Protein AF-K1RSG9-F1 (afdb_monomer)

Nearest PDB structures (foldseek):
  2gn1-assembly1_A  TM=9.664E-01  e=5.719E-05  Salmonella enterica subsp. enterica serovar Typhimurium
  5cvc-assembly1_A  TM=9.409E-01  e=5.074E-04  Zea mays
  6slh-assembly2_BBB  TM=8.189E-01  e=1.824E-04  Homo sapiens
  6lut-assembly1_A  TM=8.582E-01  e=3.148E-04  Dictyostelium discoideum
  3hmk-assembly1_A  TM=7.812E-01  e=5.074E-04  Rattus norvegicus

Organism: NCBI:txid408170

Solvent-accessible surface area (backbone atoms only — not comparable to full-atom values): 5619 Å² total; per-residue (Å²): 135,92,69,92,46,76,45,55,34,23,61,78,54,61,65,70,60,56,54,51,44,42,73,75,68,34,46,74,44,72,27,78,67,42,66,67,51,11,49,52,51,43,56,48,47,23,73,76,69,69,50,85,78,78,59,97,22,90,33,75,68,50,28,57,59,54,49,48,58,58,55,52,45,48,70,77,43,72,84,68,89,80,84,90,75,90,75,80,89,71,72

Radius of gyration: 16.39 Å; Cα contacts (8 Å, |Δi|>4): 87; chains: 1; bounding box: 36×28×43 Å

Mean predicted aligned error: 2.76 Å

Sequence (91 aa):
MGIKSVVCMPDGAPLMKVESTKRLGAQVELVKGTYDDAHDRAVELQKETGMTFIHPYDDELVIAGQGTIGLEILDQLPDVEAVVVPVGGGG

Secondary structure (DSSP, 8-state):
-----EEEEETTS-HHHHHHHHHTTPEEEEESS-HHHHHHHHHHHHHHH-PPP--SSSSHHHHHHHHHHHHHHHHH-TT--------SS--

Foldseek 3Di:
DPDAAEQFDEQPPDPVVVVVCVVVVYHYDYAHDHPVRSVVVLVVCCVVPVDDDDDCDPDPVNVVVVCVVVVVCCVVPVPDPDDDDDDDPND

pLDDT: mean 97.32, std 1.95, range [85.19, 98.62]

Structure (mmCIF, N/CA/C/O backbone):
data_A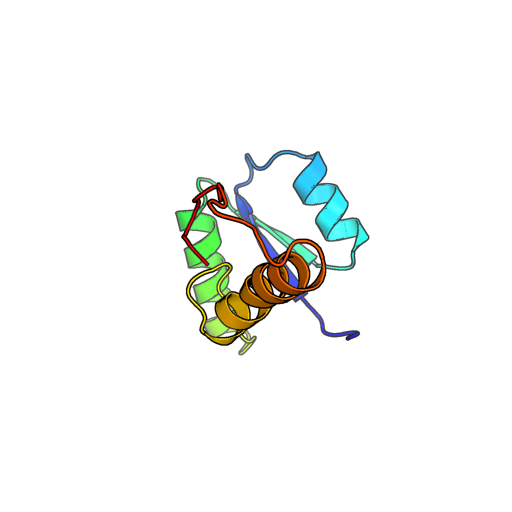F-K1RSG9-F1
#
_entry.id   AF-K1RSG9-F1
#
loop_
_atom_site.group_PDB
_atom_site.id
_atom_site.type_symbol
_atom_site.label_atom_id
_atom_site.label_alt_id
_atom_site.label_comp_id
_atom_site.label_asym_id
_atom_site.label_entity_id
_atom_site.label_seq_id
_atom_site.pdbx_PDB_ins_code
_atom_site.Cartn_x
_atom_site.Cartn_y
_atom_site.Cartn_z
_atom_site.occupancy
_atom_site.B_iso_or_equiv
_atom_site.auth_seq_id
_atom_site.auth_comp_id
_atom_site.auth_asym_id
_atom_site.auth_atom_id
_atom_site.pdbx_PDB_model_num
ATOM 1 N N . MET A 1 1 ? -14.665 -4.531 -5.633 1.00 85.19 1 MET A N 1
ATOM 2 C CA . MET A 1 1 ? -15.224 -5.763 -5.026 1.00 85.19 1 MET A CA 1
ATOM 3 C C . MET A 1 1 ? -16.376 -5.509 -4.044 1.00 85.19 1 MET A C 1
ATOM 5 O O . MET A 1 1 ? -17.013 -6.474 -3.659 1.00 85.19 1 MET A O 1
ATOM 9 N N . GLY A 1 2 ? -16.673 -4.263 -3.630 1.00 92.06 2 GLY A N 1
ATOM 10 C CA . GLY A 1 2 ? -17.772 -3.997 -2.679 1.00 92.06 2 GLY A CA 1
ATOM 11 C C . GLY A 1 2 ? -17.520 -4.523 -1.259 1.00 92.06 2 GLY A C 1
ATOM 12 O O . GLY A 1 2 ? -18.453 -4.641 -0.473 1.00 92.06 2 GLY A O 1
ATOM 13 N N . ILE A 1 3 ? -16.266 -4.858 -0.942 1.00 96.44 3 ILE A N 1
ATOM 14 C CA . ILE A 1 3 ? -15.845 -5.372 0.362 1.00 96.44 3 ILE A CA 1
ATOM 15 C C . ILE A 1 3 ? -15.599 -4.182 1.288 1.00 96.44 3 ILE A C 1
ATOM 17 O O . ILE A 1 3 ? -14.940 -3.218 0.896 1.00 96.44 3 ILE A O 1
ATOM 21 N N . LYS A 1 4 ? -16.110 -4.260 2.519 1.00 96.50 4 LYS A N 1
ATOM 22 C CA . LYS A 1 4 ? -15.814 -3.276 3.563 1.00 96.50 4 LYS A CA 1
ATOM 23 C C . LYS A 1 4 ? -14.316 -3.303 3.881 1.00 96.50 4 LYS A C 1
ATOM 25 O O . LYS A 1 4 ? -13.799 -4.344 4.274 1.00 96.50 4 LYS A O 1
ATOM 30 N N . SER A 1 5 ? -13.653 -2.155 3.778 1.00 97.81 5 SER A N 1
ATOM 31 C CA . SER A 1 5 ? -12.237 -1.989 4.113 1.00 97.81 5 SER A CA 1
ATOM 32 C C . SER A 1 5 ? -12.039 -0.917 5.182 1.00 97.81 5 SER A C 1
ATOM 34 O O . SER A 1 5 ? -12.720 0.113 5.188 1.00 97.81 5 SER A O 1
ATOM 36 N N . VAL A 1 6 ? -11.096 -1.176 6.086 1.00 98.31 6 VAL A N 1
ATOM 37 C CA . VAL A 1 6 ? -10.598 -0.209 7.068 1.00 98.31 6 VAL A CA 1
ATOM 38 C C . VAL A 1 6 ? -9.112 -0.007 6.794 1.00 98.31 6 VAL A C 1
ATOM 40 O O . VAL A 1 6 ? -8.391 -0.982 6.599 1.00 98.31 6 VAL A O 1
ATOM 43 N N . VAL A 1 7 ? -8.668 1.246 6.739 1.00 98.31 7 VAL A N 1
ATOM 44 C CA . VAL A 1 7 ? -7.270 1.611 6.503 1.00 98.31 7 VAL A CA 1
ATOM 45 C C . VAL A 1 7 ? -6.778 2.427 7.688 1.00 98.31 7 VAL A C 1
ATOM 47 O O . VAL A 1 7 ? -7.206 3.568 7.885 1.00 98.31 7 VAL A O 1
ATOM 50 N N . CYS A 1 8 ? -5.883 1.833 8.472 1.00 98.38 8 CYS A N 1
ATOM 51 C CA . CYS A 1 8 ? -5.193 2.510 9.561 1.00 98.38 8 CYS A CA 1
ATOM 52 C C . CYS A 1 8 ? -4.064 3.371 8.982 1.00 98.38 8 CYS A C 1
ATOM 54 O O . CYS A 1 8 ? -3.258 2.899 8.181 1.00 98.38 8 CYS A O 1
ATOM 56 N N . MET A 1 9 ? -4.015 4.647 9.357 1.00 98.25 9 MET A N 1
ATOM 57 C CA . MET A 1 9 ? -2.969 5.580 8.928 1.00 98.25 9 MET A CA 1
ATOM 58 C C . MET A 1 9 ? -2.454 6.377 10.125 1.00 98.25 9 MET A C 1
ATOM 60 O O . MET A 1 9 ? -3.264 6.711 10.990 1.00 98.25 9 MET A O 1
ATOM 64 N N . PRO A 1 10 ? -1.164 6.755 10.167 1.00 98.12 10 PRO A N 1
ATOM 65 C CA . PRO A 1 10 ? -0.692 7.699 11.171 1.00 98.12 10 PRO A CA 1
ATOM 66 C C . PRO A 1 10 ? -1.436 9.036 11.049 1.00 98.12 10 PRO A C 1
ATOM 68 O O . PRO A 1 10 ? -1.757 9.485 9.946 1.00 98.12 10 PRO A O 1
ATOM 71 N N . ASP A 1 11 ? -1.688 9.705 12.168 1.00 97.31 11 ASP A N 1
ATOM 72 C CA . ASP A 1 11 ? -2.381 10.997 12.235 1.00 97.31 11 ASP A CA 1
ATOM 73 C C . ASP A 1 11 ? -1.607 12.136 11.551 1.00 97.31 11 ASP A C 1
ATOM 75 O O . ASP A 1 11 ? -2.209 13.104 11.087 1.00 97.31 11 ASP A O 1
ATOM 79 N N . GLY A 1 12 ? -0.289 11.980 11.403 1.00 96.94 12 GLY A N 1
ATOM 80 C CA . GLY A 1 12 ? 0.573 12.832 10.584 1.00 96.94 12 GLY A CA 1
ATOM 81 C C . GLY A 1 12 ? 0.572 12.520 9.079 1.00 96.94 12 GLY A C 1
ATOM 82 O O . GLY A 1 12 ? 1.330 13.145 8.333 1.00 96.94 12 GLY A O 1
ATOM 83 N N . ALA A 1 13 ? -0.224 11.556 8.596 1.00 96.75 13 ALA A N 1
ATOM 84 C CA . ALA A 1 13 ? -0.276 11.221 7.174 1.00 96.75 13 ALA A CA 1
ATOM 85 C C . ALA A 1 13 ? -0.720 12.432 6.323 1.00 96.75 13 ALA A C 1
ATOM 87 O O . ALA A 1 13 ? -1.638 13.160 6.710 1.00 96.75 13 ALA A O 1
ATOM 88 N N . PRO A 1 14 ? -0.136 12.644 5.124 1.00 97.81 14 PRO A N 1
ATOM 89 C CA . PRO A 1 14 ? -0.551 13.733 4.245 1.00 97.81 14 PRO A CA 1
ATOM 90 C C . PRO A 1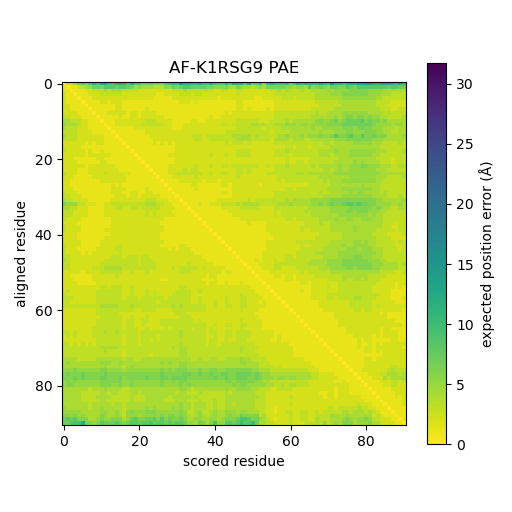 14 ? -2.064 13.719 3.987 1.00 97.81 14 PRO A C 1
ATOM 92 O O . PRO A 1 14 ? -2.598 12.714 3.513 1.00 97.81 14 PRO A O 1
ATOM 95 N N . LEU A 1 15 ? -2.742 14.851 4.224 1.00 97.00 15 LEU A N 1
ATOM 96 C CA . LEU A 1 15 ? -4.206 14.985 4.096 1.00 97.00 15 LEU A CA 1
ATOM 97 C C . LEU A 1 15 ? -4.744 14.456 2.762 1.00 97.00 15 LEU A C 1
ATOM 99 O O . LEU A 1 15 ? -5.778 13.797 2.710 1.00 97.00 15 LEU A O 1
ATOM 103 N N . MET A 1 16 ? -4.007 14.687 1.677 1.00 97.81 16 MET A N 1
ATOM 104 C CA . MET A 1 16 ? -4.363 14.188 0.352 1.00 97.81 16 MET A CA 1
ATOM 105 C C . MET A 1 16 ? -4.479 12.653 0.297 1.00 97.81 16 MET A C 1
ATOM 107 O O . MET A 1 16 ? -5.366 12.149 -0.393 1.00 97.81 16 MET A O 1
ATOM 111 N N . LYS A 1 17 ? -3.636 11.901 1.022 1.00 96.31 17 LYS A N 1
ATOM 112 C CA . LYS A 1 17 ? -3.713 10.429 1.093 1.00 96.31 17 LYS A CA 1
ATOM 113 C C . LYS A 1 17 ? -4.952 9.976 1.869 1.00 96.31 17 LYS A C 1
ATOM 115 O O . LYS A 1 17 ? -5.665 9.084 1.409 1.00 96.31 17 LYS A O 1
ATOM 120 N N . VAL A 1 18 ? -5.243 10.642 2.987 1.00 98.06 18 VAL A N 1
ATOM 121 C CA . VAL A 1 18 ? -6.423 10.377 3.825 1.00 98.06 18 VAL A CA 1
ATOM 122 C C . VAL A 1 18 ? -7.710 10.598 3.027 1.00 98.06 18 VAL A C 1
ATOM 124 O O . VAL A 1 18 ? -8.535 9.694 2.904 1.00 98.06 18 VAL A O 1
ATOM 127 N N . GLU A 1 19 ? -7.860 11.772 2.414 1.00 98.12 19 GLU A N 1
ATOM 128 C CA . GLU A 1 19 ? -9.074 12.134 1.674 1.00 98.12 19 GLU A CA 1
ATOM 129 C C . GLU A 1 19 ? -9.256 11.306 0.398 1.00 98.12 19 GLU A C 1
ATOM 131 O O . GLU A 1 19 ? -10.378 10.946 0.040 1.00 98.12 19 GLU A O 1
ATOM 136 N N . SER A 1 20 ? -8.163 10.937 -0.274 1.00 98.00 20 SER A N 1
ATOM 137 C CA . SER A 1 20 ? -8.242 10.043 -1.434 1.00 98.00 20 SER A CA 1
ATOM 138 C C . SER A 1 20 ? -8.702 8.642 -1.051 1.00 98.00 20 SER A C 1
ATOM 140 O O . SER A 1 20 ? -9.523 8.062 -1.755 1.00 98.00 20 SER A O 1
ATOM 142 N N . THR A 1 21 ? -8.248 8.131 0.092 1.00 97.88 21 THR A N 1
ATOM 143 C CA . THR A 1 21 ? -8.645 6.807 0.588 1.00 97.88 21 THR A CA 1
ATOM 144 C C . THR A 1 21 ? -10.119 6.776 0.986 1.00 97.88 21 THR A C 1
ATOM 146 O O . THR A 1 21 ? -10.848 5.876 0.570 1.00 97.88 21 THR A O 1
ATOM 149 N N . LYS A 1 22 ? -10.601 7.813 1.686 1.00 97.50 22 LYS A N 1
ATOM 150 C CA . LYS A 1 22 ? -12.033 7.973 1.994 1.00 97.50 22 LYS A CA 1
ATOM 151 C C . LYS A 1 22 ? -12.888 8.047 0.730 1.00 97.50 22 LYS A C 1
ATOM 153 O O . LYS A 1 22 ? -13.928 7.400 0.653 1.00 97.50 22 LYS A O 1
ATOM 158 N N . ARG A 1 23 ? -12.446 8.799 -0.286 1.00 97.75 23 ARG A N 1
ATOM 159 C CA . ARG A 1 23 ? -13.159 8.936 -1.569 1.00 97.75 23 ARG A CA 1
ATOM 160 C C . ARG A 1 23 ? -13.288 7.610 -2.324 1.00 97.75 23 ARG A C 1
ATOM 162 O O . ARG A 1 23 ? -14.262 7.430 -3.046 1.00 97.75 23 ARG A O 1
ATOM 169 N N . LEU A 1 24 ? -12.346 6.684 -2.140 1.00 96.94 24 LEU A N 1
ATOM 170 C CA . LEU A 1 24 ? -12.415 5.326 -2.693 1.00 96.94 24 LEU A CA 1
ATOM 171 C C . LEU A 1 24 ? -13.355 4.395 -1.899 1.00 96.94 24 LEU A C 1
ATOM 173 O O . LEU A 1 24 ? -13.531 3.241 -2.282 1.00 96.94 24 LEU A O 1
ATOM 177 N N . GLY A 1 25 ? -13.984 4.888 -0.826 1.00 96.69 25 GLY A N 1
ATOM 178 C CA . GLY A 1 25 ? -14.989 4.168 -0.041 1.00 96.69 25 GLY A CA 1
ATOM 179 C C . GLY A 1 25 ? -14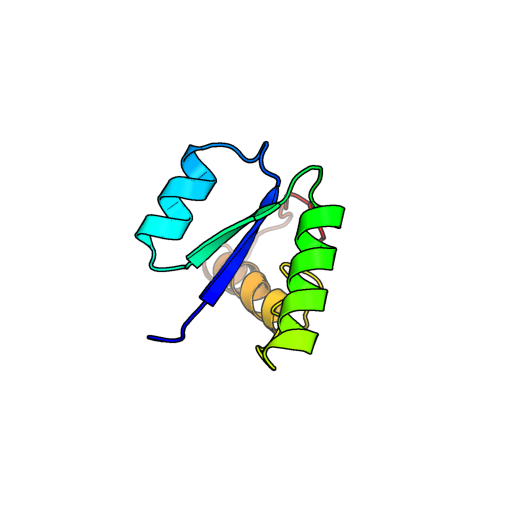.439 3.407 1.166 1.00 96.69 25 GLY A C 1
ATOM 180 O O . GLY A 1 25 ? -15.199 2.697 1.822 1.00 96.69 25 GLY A O 1
ATOM 181 N N . ALA A 1 26 ? -13.149 3.546 1.478 1.00 97.75 26 ALA A N 1
ATOM 182 C CA . ALA A 1 26 ? -12.561 2.935 2.663 1.00 97.75 26 ALA A CA 1
ATOM 183 C C . ALA A 1 26 ? -12.873 3.748 3.929 1.00 97.75 26 ALA A C 1
ATOM 185 O O . ALA A 1 26 ? -12.853 4.983 3.926 1.00 97.75 26 ALA A O 1
ATOM 186 N N . GLN A 1 27 ? -13.099 3.051 5.041 1.00 98.06 27 GLN A N 1
ATOM 187 C CA . GLN A 1 27 ? -13.105 3.670 6.361 1.00 98.06 27 GLN A CA 1
ATOM 188 C C . GLN A 1 27 ? -11.655 3.967 6.760 1.00 98.06 27 GLN A C 1
ATOM 190 O O . GLN A 1 27 ? -10.833 3.058 6.807 1.00 98.06 27 GLN A O 1
ATOM 195 N N . VAL A 1 28 ? -11.329 5.226 7.053 1.00 98.31 28 VAL A N 1
ATOM 196 C CA . VAL A 1 28 ? -9.986 5.596 7.528 1.00 98.31 28 VAL A CA 1
ATOM 197 C C . VAL A 1 28 ? -9.992 5.722 9.046 1.00 98.31 28 VAL A C 1
ATOM 199 O O . VAL A 1 28 ? -10.799 6.473 9.596 1.00 98.31 28 VAL A O 1
ATOM 202 N N . GLU A 1 29 ? -9.074 5.020 9.702 1.00 98.25 29 GLU A N 1
ATOM 203 C CA . GLU A 1 29 ? -8.811 5.126 11.137 1.00 98.25 29 GLU A CA 1
ATOM 204 C C . GLU A 1 29 ? -7.455 5.811 11.340 1.00 98.25 29 GLU A C 1
ATOM 206 O O . GLU A 1 29 ? -6.418 5.279 10.948 1.00 98.25 29 GLU A O 1
ATOM 211 N N . LEU A 1 30 ? -7.466 7.027 11.893 1.00 98.38 30 LEU A N 1
ATOM 212 C CA . LEU A 1 30 ? -6.235 7.763 12.184 1.00 98.38 30 LEU A CA 1
ATOM 213 C C . LEU A 1 30 ? -5.679 7.326 13.540 1.00 98.38 30 LEU A C 1
ATOM 215 O O . LEU A 1 30 ? -6.369 7.411 14.556 1.00 98.38 30 LEU A O 1
ATOM 219 N N . VAL A 1 31 ? -4.425 6.896 13.539 1.00 98.56 31 VAL A N 1
ATOM 220 C CA . VAL A 1 31 ? -3.696 6.369 14.693 1.00 98.56 31 VAL A CA 1
ATOM 221 C C . VAL A 1 31 ? -2.602 7.359 15.060 1.00 98.56 31 VAL A C 1
ATOM 223 O O . VAL A 1 31 ? -1.878 7.834 14.192 1.00 98.56 31 VAL A O 1
ATOM 226 N N . LYS A 1 32 ? -2.481 7.711 16.340 1.00 98.31 32 LYS A N 1
ATOM 227 C CA . LYS A 1 32 ? -1.419 8.625 16.773 1.00 98.31 32 LYS A CA 1
ATOM 228 C C . LYS A 1 32 ? -0.054 7.973 16.594 1.00 98.31 32 LYS A C 1
ATOM 230 O O . LYS A 1 32 ? 0.124 6.849 17.048 1.00 98.31 32 LYS A O 1
ATOM 235 N N . GLY A 1 33 ? 0.900 8.711 16.031 1.00 97.38 33 GLY A N 1
ATOM 236 C CA . GLY A 1 33 ? 2.293 8.279 15.958 1.00 97.38 33 GLY A CA 1
ATOM 237 C C . GLY A 1 33 ? 2.749 7.972 14.538 1.00 97.38 33 GLY A C 1
ATOM 238 O O . GLY A 1 33 ? 2.654 8.810 13.639 1.00 97.38 33 GLY A O 1
ATOM 239 N N . THR A 1 34 ? 3.335 6.800 14.361 1.00 97.25 34 THR A N 1
ATOM 240 C CA . THR A 1 34 ? 4.092 6.410 13.175 1.00 97.25 34 THR A CA 1
ATOM 241 C C . THR A 1 34 ? 3.368 5.344 12.355 1.00 97.25 34 THR A C 1
ATOM 243 O O . THR A 1 34 ? 2.240 4.947 12.644 1.00 97.25 34 THR A O 1
ATOM 246 N N . TYR A 1 35 ? 4.017 4.903 11.279 1.00 94.44 35 TYR A N 1
ATOM 247 C CA . TYR A 1 35 ? 3.539 3.769 10.499 1.00 94.44 35 TYR A CA 1
ATOM 248 C C . TYR A 1 35 ? 3.428 2.498 11.351 1.00 94.44 35 TYR A C 1
ATOM 250 O O . TYR A 1 35 ? 2.421 1.807 11.233 1.00 94.44 35 TYR A O 1
ATOM 258 N N . ASP A 1 36 ? 4.405 2.232 12.222 1.00 96.25 36 ASP A N 1
ATOM 259 C CA . AS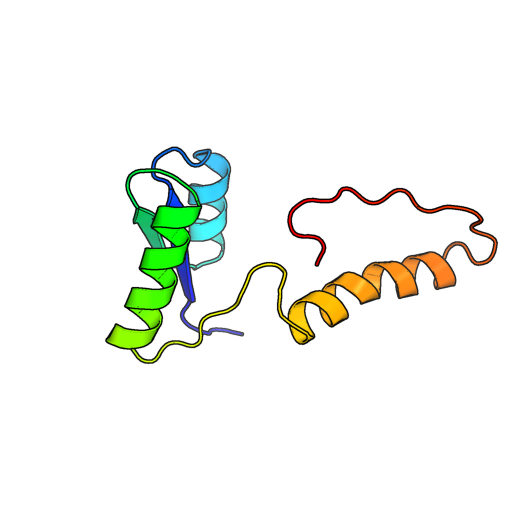P A 1 36 ? 4.426 1.020 13.049 1.00 96.25 36 ASP A CA 1
ATOM 260 C C . ASP A 1 36 ? 3.226 0.994 14.009 1.00 96.25 36 ASP A C 1
ATOM 262 O O . ASP A 1 36 ? 2.536 -0.015 14.106 1.00 96.25 36 ASP A O 1
ATOM 266 N N . ASP A 1 37 ? 2.873 2.141 14.603 1.00 98.19 37 ASP A N 1
ATOM 267 C CA . ASP A 1 37 ? 1.677 2.263 15.449 1.00 98.19 37 ASP A CA 1
ATOM 268 C C . ASP A 1 37 ? 0.382 1.983 14.658 1.00 98.19 37 ASP A C 1
ATOM 270 O O . ASP A 1 37 ? -0.535 1.310 15.134 1.00 98.19 37 ASP A O 1
ATOM 274 N N . ALA A 1 38 ? 0.294 2.488 13.422 1.00 98.12 38 ALA A N 1
ATOM 275 C CA . ALA A 1 38 ? -0.854 2.244 12.549 1.00 98.12 38 ALA A CA 1
ATOM 276 C C . ALA A 1 38 ? -0.932 0.783 12.070 1.00 98.12 38 ALA A C 1
ATOM 278 O O . ALA A 1 38 ? -2.033 0.242 11.941 1.00 98.12 38 ALA A O 1
ATOM 279 N N . HIS A 1 39 ? 0.215 0.147 11.822 1.00 97.62 39 HIS A N 1
ATOM 280 C CA . HIS A 1 39 ? 0.324 -1.275 11.511 1.00 97.62 39 HIS A CA 1
ATOM 281 C C . HIS A 1 39 ? -0.170 -2.125 12.684 1.00 97.62 39 HIS A C 1
ATOM 283 O O . HIS A 1 39 ? -1.056 -2.962 12.504 1.00 97.62 39 HIS A O 1
ATOM 289 N N . ASP A 1 40 ? 0.338 -1.868 13.888 1.00 98.19 40 ASP A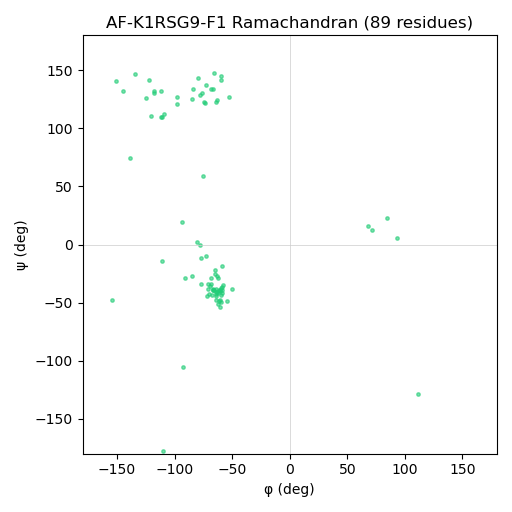 N 1
ATOM 290 C CA . ASP A 1 40 ?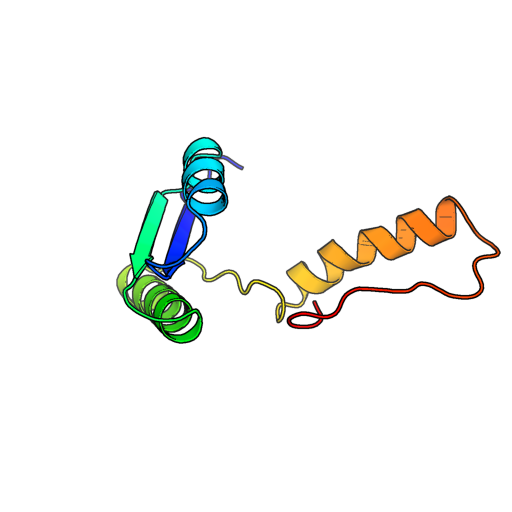 -0.036 -2.616 15.086 1.00 98.19 40 ASP A CA 1
ATOM 291 C C . ASP A 1 40 ? -1.532 -2.485 15.362 1.00 98.19 40 ASP A C 1
ATOM 293 O O . ASP A 1 40 ? -2.207 -3.487 15.613 1.00 98.19 40 ASP A O 1
ATOM 297 N N . ARG A 1 41 ? -2.094 -1.285 15.168 1.00 98.44 41 ARG A N 1
ATOM 298 C CA . ARG A 1 41 ? -3.541 -1.082 15.259 1.00 98.44 41 ARG A CA 1
ATOM 299 C C . ARG A 1 41 ? -4.327 -1.896 14.226 1.00 98.44 41 ARG A C 1
ATOM 301 O O . ARG A 1 41 ? -5.390 -2.423 14.550 1.00 98.44 41 ARG A O 1
ATOM 308 N N . ALA A 1 42 ? -3.839 -2.027 12.994 1.00 98.25 42 ALA A N 1
ATOM 309 C CA . ALA A 1 42 ? -4.496 -2.854 11.980 1.00 98.25 42 ALA A CA 1
ATOM 310 C C . ALA A 1 42 ? -4.464 -4.351 12.347 1.00 98.25 42 ALA A C 1
ATOM 312 O O . ALA A 1 42 ? -5.460 -5.056 12.159 1.00 98.25 42 ALA A O 1
ATOM 313 N N . VAL A 1 43 ? -3.356 -4.826 12.925 1.00 98.12 43 VAL A N 1
ATOM 314 C CA . VAL A 1 43 ? -3.213 -6.199 13.436 1.00 98.12 43 VAL A CA 1
ATOM 315 C C . VAL A 1 43 ? -4.125 -6.445 14.645 1.00 98.12 43 VAL A C 1
ATOM 317 O O . VAL A 1 43 ? -4.730 -7.513 14.765 1.00 98.12 43 VAL A O 1
ATOM 320 N N . GLU A 1 44 ? -4.272 -5.472 15.544 1.00 98.38 44 GLU A N 1
ATOM 321 C CA . GLU A 1 44 ? -5.257 -5.524 16.631 1.00 98.38 44 GLU A CA 1
ATOM 322 C C . GLU A 1 44 ? -6.685 -5.598 16.091 1.00 98.38 44 GLU A C 1
ATOM 324 O O . GLU A 1 44 ? -7.445 -6.481 16.487 1.00 98.38 44 GLU A O 1
ATOM 329 N N . LEU A 1 45 ? -7.035 -4.733 15.135 1.00 98.12 45 LEU A N 1
ATOM 330 C CA . LEU A 1 45 ? -8.364 -4.699 14.533 1.00 98.12 45 LEU A CA 1
ATOM 331 C C . LEU A 1 45 ? -8.708 -6.029 13.851 1.00 98.12 45 LEU A C 1
ATOM 333 O O . LEU A 1 45 ? -9.840 -6.503 13.973 1.00 98.12 45 LEU A O 1
ATOM 337 N N . GLN A 1 46 ? -7.742 -6.667 13.183 1.00 98.19 46 GLN A N 1
ATOM 338 C CA . GLN A 1 46 ? -7.892 -8.027 12.660 1.00 98.19 46 GLN A CA 1
ATOM 339 C C . GLN A 1 46 ? -8.306 -9.004 13.769 1.00 98.19 46 GLN A C 1
ATOM 341 O O . GLN A 1 46 ? -9.263 -9.758 13.588 1.00 98.19 46 GLN A O 1
ATOM 346 N N . LYS A 1 47 ? -7.620 -8.988 14.919 1.00 98.06 47 LYS A N 1
ATOM 347 C CA . LYS A 1 47 ? -7.927 -9.878 16.054 1.00 98.06 47 LYS A CA 1
ATOM 348 C C . LYS A 1 47 ? -9.299 -9.576 16.664 1.00 98.06 47 LYS A C 1
ATOM 350 O O . LYS A 1 47 ? -10.019 -10.505 17.015 1.00 98.06 47 LYS A O 1
ATOM 355 N N . GLU A 1 48 ? -9.666 -8.300 16.773 1.00 98.31 48 GLU A N 1
ATOM 356 C CA . GLU A 1 48 ? -10.930 -7.843 17.368 1.00 98.31 48 GLU A CA 1
ATOM 357 C C . GLU A 1 48 ? -12.152 -8.160 16.496 1.00 98.31 48 GLU A C 1
ATOM 359 O O . GLU A 1 48 ? -13.222 -8.483 17.008 1.00 98.31 48 GLU A O 1
ATOM 364 N N . THR A 1 49 ? -12.008 -8.044 15.175 1.00 97.62 49 THR A N 1
ATOM 365 C CA . THR A 1 49 ? -13.143 -8.068 14.236 1.00 97.62 49 THR A CA 1
ATOM 366 C C . THR A 1 49 ? -13.194 -9.311 13.354 1.00 97.62 49 THR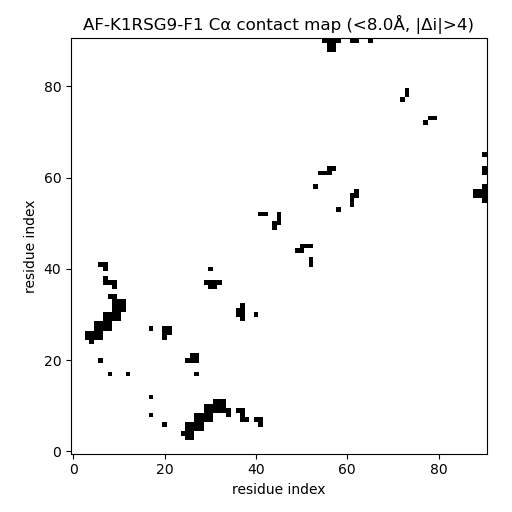 A C 1
ATOM 368 O O . THR A 1 49 ? -14.211 -9.554 12.706 1.00 97.62 49 THR A O 1
ATOM 371 N N . GLY A 1 50 ? -12.106 -10.083 13.293 1.00 97.75 50 GLY A N 1
ATOM 372 C CA . GLY A 1 50 ? -11.952 -11.195 12.356 1.00 97.75 50 GLY A CA 1
ATOM 373 C C . GLY A 1 50 ? -11.753 -10.760 10.900 1.00 97.75 50 GLY A C 1
ATOM 374 O O . GLY A 1 50 ? -11.869 -11.592 10.001 1.00 97.75 50 GLY A O 1
ATOM 375 N N . MET A 1 51 ? -11.485 -9.475 10.636 1.00 97.81 51 MET A N 1
ATOM 376 C CA . MET A 1 51 ? -11.158 -8.996 9.290 1.00 97.81 51 MET A CA 1
ATOM 377 C C . MET A 1 51 ? -9.827 -9.580 8.803 1.00 97.81 51 MET A C 1
ATOM 379 O O . MET A 1 51 ? -8.899 -9.792 9.579 1.00 97.81 51 MET A O 1
ATOM 383 N N . THR A 1 52 ? -9.708 -9.806 7.497 1.00 98.00 52 THR A N 1
ATOM 384 C CA . THR A 1 52 ? -8.436 -10.202 6.886 1.00 98.00 52 THR A CA 1
ATOM 385 C C . THR A 1 52 ? -7.496 -9.003 6.833 1.00 98.00 52 THR A C 1
ATOM 387 O O . THR A 1 52 ? -7.826 -7.984 6.224 1.00 98.00 52 THR A O 1
ATOM 390 N N . PHE A 1 53 ? -6.326 -9.128 7.455 1.00 97.94 53 PHE A N 1
ATOM 391 C CA . PHE A 1 53 ? -5.252 -8.159 7.289 1.00 97.94 53 PHE A CA 1
ATOM 392 C C . PHE A 1 53 ? -4.576 -8.365 5.930 1.00 97.94 53 PHE A C 1
ATOM 394 O O . PHE A 1 53 ? -4.231 -9.492 5.582 1.00 97.94 53 PHE A O 1
ATOM 401 N N . ILE A 1 54 ? -4.415 -7.282 5.169 1.00 97.50 54 ILE A N 1
ATOM 402 C CA . ILE A 1 54 ? -3.731 -7.281 3.873 1.00 97.50 54 ILE A CA 1
ATOM 403 C C . ILE A 1 54 ? -2.437 -6.499 4.049 1.00 97.50 54 ILE A C 1
ATOM 405 O O . ILE A 1 54 ? -2.473 -5.280 4.241 1.00 97.50 54 ILE A O 1
ATOM 409 N N . HIS A 1 55 ? -1.306 -7.200 4.015 1.00 96.50 55 HIS A N 1
ATOM 410 C CA . HIS A 1 55 ? -0.007 -6.570 4.192 1.00 96.50 55 HIS A CA 1
ATOM 411 C C . HIS A 1 55 ? 0.360 -5.748 2.935 1.00 96.50 55 HIS A C 1
ATOM 413 O O . HIS A 1 55 ? 0.122 -6.209 1.822 1.00 96.50 55 HIS A O 1
ATOM 419 N N . PRO A 1 56 ? 0.915 -4.526 3.057 1.00 95.44 56 PRO A N 1
ATOM 420 C CA . PRO A 1 56 ? 1.106 -3.636 1.905 1.00 95.44 56 PRO A CA 1
ATOM 421 C C . PRO A 1 56 ? 2.231 -4.034 0.933 1.00 95.44 56 PRO A C 1
ATOM 423 O O . PRO A 1 56 ? 2.340 -3.406 -0.117 1.00 95.44 56 PRO A O 1
ATOM 426 N N . TYR A 1 57 ? 3.080 -5.009 1.276 1.00 96.19 57 TYR A N 1
ATOM 427 C CA . TYR A 1 57 ? 4.174 -5.487 0.409 1.00 96.19 57 TYR A CA 1
ATOM 428 C C . TYR A 1 57 ? 4.607 -6.938 0.691 1.00 96.19 57 TYR A C 1
ATOM 430 O O . TYR A 1 57 ? 4.711 -7.724 -0.234 1.00 96.19 57 TYR A O 1
ATOM 438 N N . ASP A 1 58 ? 4.827 -7.307 1.956 1.00 96.19 58 ASP A N 1
ATOM 439 C CA . ASP A 1 58 ? 5.203 -8.668 2.403 1.00 96.19 58 ASP A CA 1
ATOM 440 C C . ASP A 1 58 ? 4.028 -9.677 2.391 1.00 96.19 58 ASP A C 1
ATOM 442 O O . ASP A 1 58 ? 3.608 -10.198 3.421 1.00 96.19 58 ASP A O 1
ATOM 446 N N . ASP A 1 59 ? 3.427 -9.886 1.221 1.00 97.44 59 ASP A N 1
ATOM 447 C CA . ASP A 1 59 ? 2.395 -10.899 0.967 1.00 97.44 59 ASP A CA 1
ATOM 448 C C . ASP A 1 59 ? 2.576 -11.448 -0.457 1.00 97.44 59 ASP A C 1
ATOM 450 O O . ASP A 1 59 ? 2.730 -10.680 -1.407 1.00 97.44 59 ASP A O 1
ATOM 454 N N . GLU A 1 60 ? 2.557 -12.774 -0.625 1.00 97.94 60 GLU A N 1
ATOM 455 C CA . GLU A 1 60 ? 2.852 -13.419 -1.915 1.00 97.94 60 GLU A CA 1
ATOM 456 C C . GLU A 1 60 ? 1.919 -12.962 -3.047 1.00 97.94 60 GLU A C 1
ATOM 458 O O . GLU A 1 60 ? 2.353 -12.830 -4.194 1.00 97.94 60 GLU A O 1
ATOM 463 N N . LEU A 1 61 ? 0.644 -12.692 -2.747 1.00 98.25 61 LEU A N 1
ATOM 464 C CA . LEU A 1 61 ? -0.325 -12.234 -3.742 1.00 98.25 61 LEU A CA 1
ATOM 465 C C . LEU A 1 61 ? -0.127 -10.757 -4.072 1.00 98.25 61 LEU A C 1
ATOM 467 O O . LEU A 1 61 ? -0.328 -10.358 -5.221 1.00 98.25 61 LEU A O 1
ATOM 471 N N . VAL A 1 62 ? 0.284 -9.951 -3.093 1.00 98.25 62 VAL A N 1
ATOM 472 C CA . VAL A 1 62 ? 0.666 -8.556 -3.331 1.00 98.25 62 VAL A CA 1
ATOM 473 C C . VAL A 1 62 ? 1.894 -8.498 -4.234 1.00 98.25 62 VAL A C 1
ATOM 475 O O . VAL A 1 62 ? 1.828 -7.803 -5.246 1.00 98.25 62 VAL A O 1
ATOM 478 N N . ILE A 1 63 ? 2.936 -9.285 -3.947 1.00 98.31 63 ILE A N 1
ATOM 479 C CA . ILE A 1 63 ? 4.166 -9.369 -4.754 1.00 98.31 63 ILE A CA 1
ATOM 480 C C . ILE A 1 63 ? 3.853 -9.827 -6.179 1.00 98.31 63 ILE A C 1
ATOM 482 O O . ILE A 1 63 ? 4.249 -9.188 -7.156 1.00 98.31 63 ILE A O 1
ATOM 486 N N . ALA A 1 64 ? 3.088 -10.913 -6.323 1.00 98.38 64 ALA A N 1
ATOM 487 C CA . ALA A 1 64 ? 2.684 -11.412 -7.634 1.00 98.38 64 ALA A CA 1
ATOM 488 C C . ALA A 1 64 ? 1.874 -10.365 -8.418 1.00 98.38 64 ALA A C 1
ATOM 490 O O . ALA A 1 64 ? 2.053 -10.225 -9.628 1.00 98.38 64 ALA A O 1
ATOM 491 N N . GLY A 1 65 ? 1.018 -9.607 -7.724 1.00 98.25 65 GLY A N 1
ATOM 492 C CA . GLY A 1 65 ? 0.262 -8.500 -8.297 1.00 98.25 65 GLY A CA 1
ATOM 493 C C . GLY A 1 65 ? 1.148 -7.359 -8.796 1.00 98.25 65 GLY A C 1
ATOM 494 O O . GLY A 1 65 ? 0.905 -6.857 -9.886 1.00 98.25 65 GLY A O 1
ATOM 495 N N . GLN A 1 66 ? 2.192 -6.966 -8.058 1.00 98.31 66 GLN A N 1
ATOM 496 C CA . GLN A 1 66 ? 3.111 -5.913 -8.520 1.00 98.31 66 GLN A CA 1
ATOM 497 C C . GLN A 1 66 ? 3.985 -6.404 -9.681 1.00 98.31 66 GLN A C 1
ATOM 499 O O . GLN A 1 66 ? 4.275 -5.655 -10.617 1.00 98.31 66 GLN A O 1
ATOM 504 N N . GLY A 1 67 ? 4.351 -7.689 -9.664 1.00 98.06 67 GLY A N 1
ATOM 505 C CA . GLY A 1 67 ? 5.140 -8.342 -10.706 1.00 98.06 67 GLY A CA 1
ATOM 506 C C . GLY A 1 67 ? 4.510 -8.298 -12.102 1.00 98.06 67 G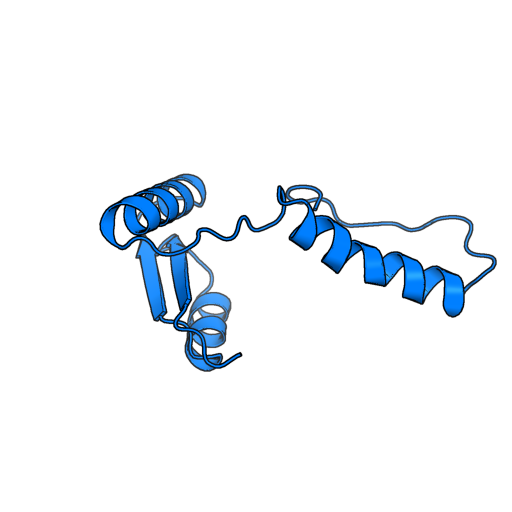LY A C 1
ATOM 507 O O . GLY A 1 67 ? 5.234 -8.426 -13.091 1.00 98.06 67 GLY A O 1
ATOM 508 N N . THR A 1 68 ? 3.199 -8.046 -12.225 1.00 98.62 68 THR A N 1
ATOM 509 C CA . THR A 1 68 ? 2.556 -7.885 -13.540 1.00 98.62 68 THR A CA 1
ATOM 510 C C . THR A 1 68 ? 3.104 -6.687 -14.312 1.00 98.62 68 THR A C 1
ATOM 512 O O . THR A 1 68 ? 3.164 -6.746 -15.535 1.00 98.62 68 THR A O 1
ATOM 515 N N . ILE A 1 69 ? 3.602 -5.652 -13.624 1.00 98.44 69 ILE A N 1
ATOM 516 C CA . ILE A 1 69 ? 4.298 -4.521 -14.258 1.00 98.44 69 ILE A CA 1
ATOM 517 C C . ILE A 1 69 ? 5.526 -5.019 -15.033 1.00 98.44 69 ILE A C 1
ATOM 519 O O . ILE A 1 69 ? 5.792 -4.562 -16.141 1.00 98.44 69 ILE A O 1
ATOM 523 N N . GLY A 1 70 ? 6.260 -5.994 -14.488 1.00 98.06 70 GLY A N 1
ATOM 524 C CA . GLY A 1 70 ? 7.396 -6.608 -15.176 1.00 98.06 70 GLY A CA 1
ATOM 525 C C . GLY A 1 70 ? 6.983 -7.356 -16.446 1.00 98.06 70 GLY A C 1
ATOM 526 O O . GLY A 1 70 ? 7.683 -7.276 -17.453 1.00 98.06 70 GLY A O 1
ATOM 527 N N . LEU A 1 71 ? 5.829 -8.035 -16.423 1.00 98.31 71 LEU A N 1
ATOM 528 C CA . LEU A 1 71 ? 5.278 -8.703 -17.607 1.00 98.31 71 LEU A CA 1
ATOM 529 C C . LEU A 1 71 ? 4.929 -7.688 -18.702 1.00 98.31 71 LEU A C 1
ATOM 531 O O . LEU A 1 71 ? 5.272 -7.903 -19.860 1.00 98.31 71 LEU A O 1
ATOM 535 N N . GLU A 1 72 ? 4.301 -6.572 -18.330 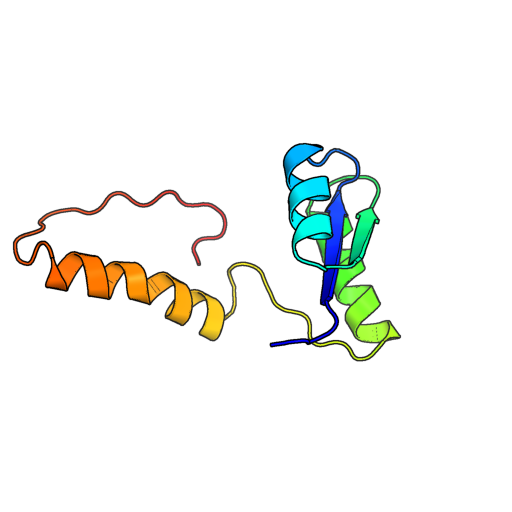1.00 98.62 72 GLU A N 1
ATOM 536 C CA . GLU A 1 72 ? 3.960 -5.490 -19.261 1.00 98.62 72 GLU A CA 1
ATOM 537 C C . GLU A 1 72 ? 5.213 -4.835 -19.863 1.00 98.62 72 GLU A C 1
ATOM 539 O O . GLU A 1 72 ? 5.259 -4.594 -21.068 1.00 98.62 72 GLU A O 1
ATOM 544 N N . ILE A 1 73 ? 6.262 -4.606 -19.061 1.00 98.50 73 ILE A N 1
ATOM 545 C CA . ILE A 1 73 ? 7.539 -4.062 -19.550 1.00 98.50 73 ILE A CA 1
ATOM 546 C C . ILE A 1 73 ? 8.173 -4.993 -20.587 1.00 98.50 73 ILE A C 1
ATOM 548 O O . ILE A 1 73 ? 8.590 -4.519 -21.639 1.00 98.50 73 ILE A O 1
ATOM 552 N N . LEU A 1 74 ? 8.250 -6.299 -20.312 1.00 97.94 74 LEU A N 1
ATOM 553 C CA . LEU A 1 74 ? 8.871 -7.264 -21.227 1.00 97.94 74 LEU A CA 1
ATOM 554 C C . LEU A 1 74 ? 8.065 -7.452 -22.521 1.00 97.94 74 LEU A C 1
ATOM 556 O O . LEU A 1 74 ? 8.651 -7.745 -23.560 1.00 97.94 74 LEU A O 1
ATOM 560 N N . ASP A 1 75 ? 6.745 -7.262 -22.469 1.00 98.25 75 ASP A N 1
ATOM 561 C CA . ASP A 1 75 ? 5.881 -7.268 -23.654 1.00 98.25 75 ASP A CA 1
ATOM 562 C C . ASP A 1 75 ? 6.092 -6.013 -24.520 1.00 98.25 75 ASP A C 1
ATOM 564 O O . ASP A 1 75 ? 6.222 -6.098 -25.741 1.00 98.25 75 ASP A O 1
ATOM 568 N N . GLN A 1 76 ? 6.179 -4.835 -23.893 1.00 98.56 76 GLN A N 1
ATOM 569 C CA . GLN A 1 76 ? 6.274 -3.549 -24.596 1.00 98.56 76 GLN A CA 1
ATOM 570 C C . GLN A 1 76 ? 7.702 -3.160 -25.007 1.00 98.56 76 GLN A C 1
ATOM 572 O O . GLN A 1 76 ? 7.881 -2.409 -25.970 1.00 98.56 76 GLN A O 1
ATOM 577 N N . LEU A 1 77 ? 8.716 -3.634 -24.282 1.00 98.38 77 LEU A N 1
ATOM 578 C CA . LEU A 1 77 ? 10.131 -3.338 -24.499 1.00 98.38 77 LEU A CA 1
ATOM 579 C C . LEU A 1 77 ? 10.973 -4.617 -24.307 1.00 98.38 77 LEU A C 1
ATOM 581 O O . LEU A 1 77 ? 11.666 -4.762 -23.298 1.00 98.38 77 LEU A O 1
ATOM 585 N N . PRO A 1 78 ? 10.936 -5.551 -25.273 1.00 97.25 78 PRO A N 1
ATOM 586 C CA . PRO A 1 78 ? 11.555 -6.872 -25.131 1.00 97.25 78 PRO A CA 1
ATOM 587 C C . PRO A 1 78 ? 13.085 -6.834 -25.007 1.00 97.25 78 PRO A C 1
ATOM 589 O O . PRO A 1 78 ? 13.670 -7.730 -24.405 1.00 97.25 78 PRO A O 1
ATOM 592 N N . ASP A 1 79 ? 13.728 -5.788 -25.529 1.00 98.19 79 ASP A N 1
ATOM 593 C CA . ASP A 1 79 ? 15.186 -5.617 -25.503 1.00 98.19 79 ASP A CA 1
ATOM 594 C C . ASP A 1 79 ? 15.672 -4.786 -24.295 1.00 98.19 79 ASP A C 1
ATOM 596 O O . ASP A 1 79 ? 16.761 -4.211 -24.323 1.00 98.19 79 ASP A O 1
ATOM 600 N N . VAL A 1 80 ? 14.861 -4.652 -23.236 1.00 98.25 80 VAL A N 1
ATOM 601 C CA . VAL A 1 80 ? 15.231 -3.875 -22.043 1.00 98.25 80 VAL A CA 1
ATOM 602 C C . VAL A 1 80 ? 16.435 -4.494 -21.322 1.00 98.25 80 VAL A C 1
ATOM 604 O O . VAL A 1 80 ? 16.408 -5.642 -20.888 1.00 98.25 80 VAL A O 1
ATOM 607 N N . GLU A 1 81 ? 17.505 -3.716 -21.152 1.00 98.31 81 GLU A N 1
ATOM 608 C CA . GLU A 1 81 ? 18.727 -4.184 -20.477 1.00 98.31 81 GLU A CA 1
ATOM 609 C C . GLU A 1 81 ? 18.716 -3.920 -18.965 1.00 98.31 81 GLU A C 1
ATOM 611 O O . GLU A 1 81 ? 19.349 -4.641 -18.192 1.00 98.31 81 GLU A O 1
ATOM 616 N N . ALA A 1 82 ? 18.011 -2.875 -18.525 1.00 98.19 82 ALA A N 1
ATOM 617 C CA . ALA A 1 82 ? 17.942 -2.486 -17.122 1.00 98.19 82 ALA A CA 1
ATOM 618 C C . ALA A 1 82 ? 16.613 -1.802 -16.787 1.00 98.19 82 ALA A C 1
ATOM 620 O O . ALA A 1 82 ? 16.117 -0.967 -17.543 1.00 98.19 82 ALA A O 1
ATOM 621 N N . VAL A 1 83 ? 16.080 -2.112 -15.603 1.00 97.88 83 VAL A N 1
ATOM 622 C CA . VAL A 1 83 ? 14.886 -1.477 -15.031 1.00 97.88 83 VAL A CA 1
ATOM 623 C C . VAL A 1 83 ? 15.241 -0.941 -13.649 1.00 97.88 83 VAL A C 1
ATOM 625 O O . VAL A 1 83 ? 15.752 -1.671 -12.802 1.00 97.88 83 VAL A O 1
ATOM 628 N N . VAL A 1 84 ? 14.978 0.344 -13.417 1.00 98.00 84 VAL A N 1
ATOM 629 C CA . VAL A 1 84 ? 15.184 0.986 -12.113 1.00 98.00 84 VAL A CA 1
ATOM 630 C C . VAL A 1 84 ? 13.852 1.025 -11.376 1.00 98.00 84 VAL A C 1
ATOM 632 O O . VAL A 1 84 ? 12.895 1.622 -11.865 1.00 98.00 84 VAL A O 1
ATOM 635 N N . VAL A 1 85 ? 13.799 0.408 -10.195 1.00 97.62 85 VAL A N 1
ATOM 636 C CA . VAL A 1 85 ? 12.577 0.288 -9.388 1.00 97.62 85 VAL A CA 1
ATOM 637 C C . VAL A 1 85 ? 12.776 1.006 -8.048 1.00 97.62 85 VAL A C 1
ATOM 639 O O . VAL A 1 85 ? 13.798 0.784 -7.394 1.00 97.62 85 VAL A O 1
ATOM 642 N N . PRO A 1 86 ? 11.850 1.882 -7.612 1.00 97.38 86 PRO A N 1
ATOM 643 C CA . PRO A 1 86 ? 11.910 2.463 -6.276 1.00 97.38 86 PRO A CA 1
ATOM 644 C C . PRO A 1 86 ? 11.630 1.391 -5.218 1.00 97.38 86 PRO A C 1
ATOM 646 O O . PRO A 1 86 ? 10.664 0.642 -5.330 1.00 97.38 86 PRO A O 1
ATOM 649 N N . VAL A 1 87 ? 12.442 1.350 -4.161 1.00 96.31 87 VAL A N 1
ATOM 650 C CA . VAL A 1 87 ? 12.316 0.335 -3.107 1.00 96.31 87 VAL A CA 1
ATOM 651 C C . VAL A 1 87 ? 11.865 0.986 -1.803 1.00 96.31 87 VAL A C 1
ATOM 653 O O . VAL A 1 87 ? 12.610 1.738 -1.178 1.00 96.31 87 VAL A O 1
ATOM 656 N N . GLY A 1 88 ? 10.616 0.703 -1.425 1.00 93.12 88 GLY A N 1
ATOM 657 C CA . GLY A 1 88 ? 10.093 0.891 -0.070 1.00 93.12 88 GLY A CA 1
ATOM 658 C C . GLY A 1 88 ? 10.253 -0.402 0.732 1.00 93.12 88 GLY A C 1
ATOM 659 O O . GLY A 1 88 ? 11.363 -0.762 1.102 1.00 93.12 88 GLY A O 1
ATOM 660 N N . GLY A 1 89 ? 9.148 -1.122 0.953 1.00 91.31 89 GLY A N 1
ATOM 661 C CA . GLY A 1 89 ? 9.160 -2.456 1.573 1.00 91.31 89 GLY A CA 1
ATOM 662 C C . GLY A 1 89 ? 9.600 -3.601 0.648 1.00 91.31 89 GLY A C 1
ATOM 663 O O . GLY A 1 89 ? 9.870 -4.691 1.134 1.00 91.31 89 GLY A O 1
ATOM 664 N N . GLY A 1 90 ? 9.706 -3.354 -0.665 1.00 94.25 90 GLY A N 1
ATOM 665 C CA . GLY A 1 90 ? 10.243 -4.318 -1.639 1.00 94.25 90 GLY A CA 1
ATOM 666 C C . GLY A 1 90 ? 9.250 -5.354 -2.179 1.00 94.25 90 GLY A C 1
ATOM 667 O O . GLY A 1 90 ? 9.693 -6.415 -2.609 1.00 94.25 90 GLY A O 1
ATOM 668 N N . GLY A 1 91 ? 7.947 -5.056 -2.118 1.00 91.00 91 GLY A N 1
ATOM 669 C CA . GLY A 1 91 ? 6.898 -5.883 -2.726 1.00 91.00 91 GLY A CA 1
ATOM 670 C C . GLY A 1 91 ? 6.794 -5.746 -4.237 1.00 91.00 91 GLY A C 1
ATOM 671 O O . GLY A 1 91 ? 7.565 -4.955 -4.829 1.00 91.00 91 GLY A O 1
#

InterPro domains:
  IPR001926 Tryptophan synthase beta chain-like, PALP domain [PF00291] (1-91)
  IPR036052 Tryptophan synthase beta chain-like, PALP domain superfamily [G3DSA:3.40.50.1100] (1-57)
  IPR036052 Tryptophan synthase beta chain-like, PALP domain superfamily [G3DSA:3.40.50.1100] (58-91)
  IPR036052 Tryptophan synthase beta chain-like, PALP domain superfamily [SSF53686] (1-91)
  IPR050147 Serine/Threonine Dehydratase [PTHR48078] (1-91)